Protein AF-A0A1E5IUR3-F1 (afdb_monomer)

Organism: Shewanella colwelliana (NCBI:txid23)

pLDDT: mean 90.12, std 7.78, range [61.75, 97.81]

Mean predicted aligned error: 4.2 Å

Radius of gyration: 13.56 Å; Cα contacts (8 Å, |Δi|>4): 155; chains: 1; bounding box: 29×28×43 Å

Sequence (107 aa):
MIAWPLLVKHPHDDHLLLLANLQLWLAELEINPSDEMMIIDSQGLSYHWRATADGGEFMLANEPVSLAQLLDWVRTHASLNGHCCTAKMGANTIEQVFEMMRYLEEN

Nearest PDB structures (foldseek):
  2x1g-assembly2_D  TM=3.729E-01  e=4.070E+00  Drosophila melanogaster
  3ei4-assembly1_A  TM=5.011E-01  e=8.349E+00  Homo sapiens
  1gcu-assembly1_A  TM=2.184E-01  e=5.171E+00  Rattus norvegicus

Solvent-accessible surface area (backbone atoms only — not comparable to full-atom values): 6286 Å² total; per-residue (Å²): 130,90,42,68,40,32,42,38,36,48,86,91,43,71,53,68,44,82,34,75,46,71,68,52,50,55,55,46,43,75,76,57,79,61,56,72,34,43,35,32,29,51,83,50,53,29,26,29,45,43,84,47,100,88,75,44,48,82,39,76,40,95,74,63,67,47,69,69,59,52,50,51,45,51,35,46,27,39,44,76,75,64,44,87,67,41,92,74,68,80,66,95,48,57,59,53,47,54,52,49,52,52,53,61,77,76,107

Structure (mmCIF, N/CA/C/O backbone):
data_AF-A0A1E5IUR3-F1
#
_entry.id   AF-A0A1E5IUR3-F1
#
loop_
_atom_site.group_PDB
_atom_site.id
_atom_site.type_symbol
_atom_site.label_atom_id
_atom_site.label_alt_id
_atom_site.label_comp_id
_atom_site.label_asym_id
_atom_site.label_entity_id
_atom_site.label_seq_id
_atom_site.pdbx_PDB_ins_code
_atom_site.Cartn_x
_atom_site.Cartn_y
_atom_site.Cartn_z
_atom_site.occupancy
_atom_site.B_iso_or_equiv
_atom_site.auth_seq_id
_atom_site.auth_comp_id
_atom_site.auth_asym_id
_atom_site.auth_atom_id
_atom_site.pdbx_PDB_model_num
ATOM 1 N N . MET A 1 1 ? -7.772 -0.246 -13.219 1.00 85.75 1 MET A N 1
ATOM 2 C CA . MET A 1 1 ? -7.003 1.002 -13.026 1.00 85.75 1 MET A CA 1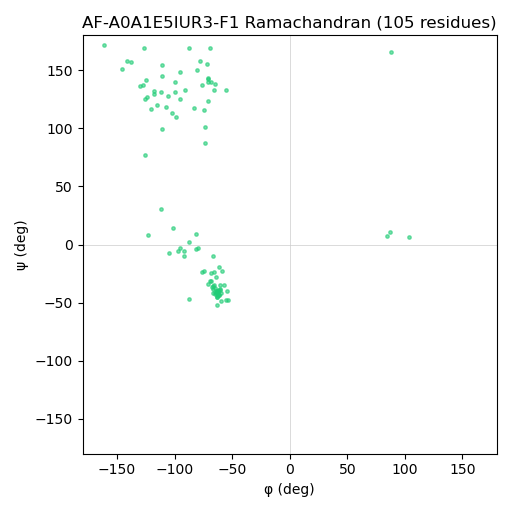
ATOM 3 C C . MET A 1 1 ? -6.721 1.097 -11.545 1.00 85.75 1 MET A C 1
ATOM 5 O O . MET A 1 1 ? -7.641 0.829 -10.784 1.00 85.75 1 MET A O 1
ATOM 9 N N . ILE A 1 2 ? -5.482 1.391 -11.162 1.00 93.94 2 ILE A N 1
ATOM 10 C CA . ILE A 1 2 ? -5.100 1.452 -9.750 1.00 93.94 2 ILE A CA 1
ATOM 11 C C . ILE A 1 2 ? -5.770 2.646 -9.056 1.00 93.94 2 ILE A C 1
ATOM 13 O O . ILE A 1 2 ? -5.895 3.718 -9.658 1.00 93.94 2 ILE A O 1
ATOM 17 N N . ALA A 1 3 ? -6.231 2.450 -7.821 1.00 96.81 3 ALA A N 1
ATOM 18 C CA . ALA A 1 3 ? -6.951 3.464 -7.060 1.00 96.81 3 ALA A CA 1
ATOM 19 C C . ALA A 1 3 ? -6.050 4.131 -6.012 1.00 96.81 3 ALA A C 1
ATOM 21 O O . ALA A 1 3 ? -5.635 3.513 -5.041 1.00 96.81 3 ALA A O 1
ATOM 22 N N . TRP A 1 4 ?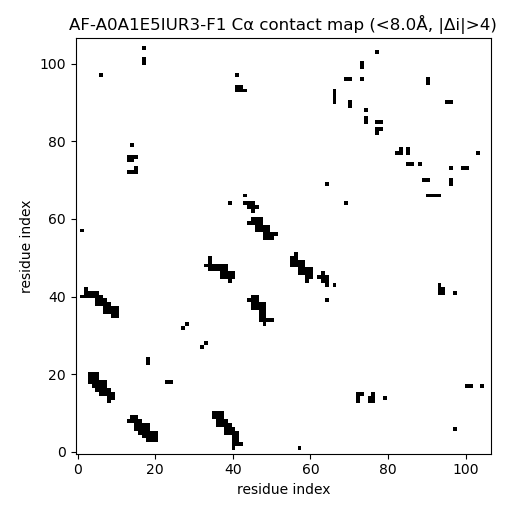 -5.758 5.414 -6.191 1.00 96.31 4 TRP A N 1
ATOM 23 C CA . TRP A 1 4 ? -4.972 6.180 -5.222 1.00 96.31 4 TRP A CA 1
ATOM 24 C C . TRP A 1 4 ? -5.822 6.591 -4.007 1.00 96.31 4 TRP A C 1
ATOM 26 O O . TRP A 1 4 ? -7.049 6.689 -4.134 1.00 96.31 4 TRP A O 1
ATOM 36 N N . PRO A 1 5 ? -5.212 6.885 -2.846 1.00 97.44 5 PRO A N 1
ATOM 37 C CA . PRO A 1 5 ? -3.791 6.702 -2.507 1.00 97.44 5 PRO A CA 1
ATOM 38 C C . PRO A 1 5 ? -3.380 5.223 -2.386 1.00 97.44 5 PRO A C 1
ATOM 40 O O . PRO A 1 5 ? -4.239 4.346 -2.361 1.00 97.44 5 PRO A O 1
ATOM 43 N N . LEU A 1 6 ? -2.073 4.959 -2.298 1.00 97.69 6 LEU A N 1
ATOM 44 C CA . LEU A 1 6 ? -1.505 3.625 -2.076 1.00 97.69 6 LEU A CA 1
ATOM 45 C C . LEU A 1 6 ? -0.866 3.520 -0.695 1.00 97.69 6 LEU A C 1
ATOM 47 O O . LEU A 1 6 ? -0.242 4.472 -0.234 1.00 97.69 6 LEU A O 1
ATOM 51 N N . LEU A 1 7 ? -0.964 2.343 -0.086 1.00 97.62 7 LEU A N 1
ATOM 52 C CA . LEU A 1 7 ? -0.093 1.921 1.004 1.00 97.62 7 LEU A CA 1
ATOM 53 C C . LEU A 1 7 ? 0.988 1.000 0.453 1.00 97.62 7 LEU A C 1
ATOM 55 O O . LEU A 1 7 ? 0.683 0.051 -0.268 1.00 97.62 7 LEU A O 1
ATOM 59 N N . VAL A 1 8 ? 2.240 1.268 0.805 1.00 96.62 8 VAL A N 1
ATOM 60 C CA . VAL A 1 8 ? 3.397 0.474 0.386 1.00 96.62 8 VAL A CA 1
ATOM 61 C C . VAL A 1 8 ? 4.072 -0.113 1.620 1.00 96.62 8 VAL A C 1
ATOM 63 O O . VAL A 1 8 ? 4.353 0.604 2.579 1.00 96.62 8 VAL A O 1
ATOM 66 N N . LYS A 1 9 ? 4.318 -1.425 1.596 1.00 95.38 9 LYS A N 1
ATOM 67 C CA . LYS A 1 9 ? 5.090 -2.160 2.603 1.00 95.38 9 LYS A CA 1
ATOM 68 C C . LYS A 1 9 ? 6.351 -2.712 1.953 1.00 95.38 9 LYS A C 1
ATOM 70 O O . LYS A 1 9 ? 6.270 -3.531 1.034 1.00 95.38 9 LYS A O 1
ATOM 75 N N . HIS A 1 10 ? 7.508 -2.312 2.468 1.00 92.75 10 HIS A N 1
ATOM 76 C CA . HIS A 1 10 ? 8.782 -2.901 2.069 1.00 92.75 10 HIS A CA 1
ATOM 77 C C . HIS A 1 10 ? 9.010 -4.240 2.800 1.00 92.75 10 HIS A C 1
ATOM 79 O O . HIS A 1 10 ? 8.543 -4.425 3.932 1.00 92.75 10 HIS A O 1
ATOM 85 N N . PRO A 1 11 ? 9.738 -5.193 2.191 1.00 86.62 11 PRO A N 1
ATOM 86 C CA . PRO A 1 11 ? 9.953 -6.525 2.769 1.00 86.62 11 PRO A CA 1
ATOM 87 C C . PRO A 1 11 ? 10.790 -6.519 4.059 1.00 86.62 11 PRO A C 1
ATOM 89 O O . PRO A 1 11 ? 10.674 -7.436 4.870 1.00 86.62 11 PRO A O 1
ATOM 92 N N . HIS A 1 12 ? 11.620 -5.493 4.272 1.00 84.88 12 HIS A N 1
ATOM 93 C CA . HIS A 1 12 ? 12.556 -5.404 5.404 1.00 84.88 12 HIS A CA 1
ATOM 94 C C . HIS A 1 12 ? 12.371 -4.154 6.269 1.00 84.88 12 HIS A C 1
ATOM 96 O O . HIS A 1 12 ? 13.184 -3.903 7.155 1.00 84.88 12 HIS A O 1
ATOM 102 N N . ASP A 1 13 ? 11.314 -3.383 6.018 1.00 88.31 13 ASP A N 1
ATOM 103 C CA . ASP A 1 13 ? 10.949 -2.226 6.827 1.00 88.31 13 ASP A CA 1
ATOM 104 C C . ASP A 1 13 ? 9.504 -2.372 7.276 1.00 88.31 13 ASP A C 1
ATOM 106 O O . ASP A 1 13 ? 8.611 -2.585 6.457 1.00 88.31 13 ASP A O 1
ATOM 110 N N . ASP A 1 14 ? 9.283 -2.300 8.581 1.00 88.62 14 ASP A N 1
ATOM 111 C CA . ASP A 1 14 ? 7.967 -2.430 9.191 1.00 88.62 14 ASP A CA 1
ATOM 112 C C . ASP A 1 14 ? 7.146 -1.137 9.155 1.00 88.62 14 ASP A C 1
ATOM 114 O O . ASP A 1 14 ? 5.959 -1.161 9.496 1.00 88.62 14 ASP A O 1
ATOM 118 N N . HIS A 1 15 ? 7.723 -0.036 8.666 1.00 91.06 15 HIS A N 1
ATOM 119 C CA . HIS A 1 15 ? 6.957 1.145 8.299 1.00 91.06 15 HIS A CA 1
ATOM 120 C C . HIS A 1 15 ? 6.134 0.897 7.031 1.00 91.06 15 HIS A C 1
ATOM 122 O O . HIS A 1 15 ? 6.538 0.213 6.088 1.00 91.06 15 HIS A O 1
ATOM 128 N N . LEU A 1 16 ? 4.943 1.486 7.024 1.00 95.12 16 LEU A N 1
ATOM 129 C CA . LEU A 1 16 ? 4.148 1.695 5.830 1.00 95.12 16 LEU A CA 1
ATOM 130 C C . LEU A 1 16 ? 4.407 3.091 5.279 1.00 95.12 16 LEU A C 1
ATOM 132 O O . LEU A 1 16 ? 4.617 4.025 6.048 1.00 95.12 16 LEU A O 1
ATOM 136 N N . LEU A 1 17 ? 4.318 3.224 3.961 1.00 95.25 17 LEU A N 1
ATOM 137 C CA . LEU A 1 17 ? 4.316 4.513 3.278 1.00 95.25 17 LEU A CA 1
ATOM 138 C C . LEU A 1 17 ? 2.948 4.767 2.653 1.00 95.25 17 LEU A C 1
ATOM 140 O O . LEU A 1 17 ? 2.419 3.909 1.944 1.00 95.25 17 LEU A O 1
ATOM 144 N N . LEU A 1 18 ? 2.389 5.954 2.890 1.00 96.88 18 LEU A N 1
ATOM 145 C CA . LEU A 1 18 ? 1.160 6.421 2.251 1.00 96.88 18 LEU A CA 1
ATOM 146 C C . LEU A 1 18 ? 1.494 7.344 1.073 1.00 96.88 18 LEU A C 1
ATOM 148 O O . LEU A 1 18 ? 1.912 8.485 1.252 1.00 96.88 18 LEU A O 1
ATOM 152 N N . LEU A 1 19 ? 1.259 6.875 -0.152 1.00 97.12 19 LEU A N 1
ATOM 153 C CA . LEU A 1 19 ? 1.575 7.616 -1.372 1.00 97.12 19 LEU A CA 1
ATOM 154 C C . LEU A 1 19 ? 0.298 8.131 -2.039 1.00 97.12 19 LEU A C 1
ATOM 156 O O . LEU A 1 19 ? -0.565 7.364 -2.462 1.00 97.12 19 LEU A O 1
ATOM 160 N N . ALA A 1 20 ? 0.176 9.451 -2.164 1.00 96.69 20 ALA A N 1
ATOM 161 C CA . ALA A 1 20 ? -1.041 10.092 -2.662 1.00 96.69 20 ALA A CA 1
ATOM 162 C C . ALA A 1 20 ? -1.242 9.995 -4.184 1.00 96.69 20 ALA A C 1
ATOM 164 O O . ALA A 1 20 ? -2.367 10.145 -4.660 1.00 96.69 20 ALA A O 1
ATOM 165 N N . ASN A 1 21 ? -0.171 9.812 -4.963 1.00 96.38 21 ASN A N 1
ATOM 166 C CA . ASN A 1 21 ? -0.225 9.843 -6.424 1.00 96.38 21 ASN A CA 1
ATOM 167 C C . ASN A 1 21 ? 0.999 9.171 -7.075 1.00 96.38 21 ASN A C 1
ATOM 169 O O . ASN A 1 21 ? 1.994 8.866 -6.416 1.00 96.38 21 ASN A O 1
ATOM 173 N N . LEU A 1 22 ? 0.930 9.011 -8.402 1.00 94.75 22 LEU A N 1
ATOM 174 C CA . LEU A 1 22 ? 1.976 8.390 -9.219 1.00 94.75 22 LEU A CA 1
ATOM 175 C C . LEU A 1 22 ? 3.344 9.071 -9.088 1.00 94.75 22 LEU A C 1
ATOM 177 O O . LEU A 1 22 ? 4.360 8.391 -9.139 1.00 94.75 22 LEU A O 1
ATOM 181 N N . GLN A 1 23 ? 3.391 10.393 -8.916 1.00 95.31 23 GLN A N 1
ATOM 182 C CA . GLN A 1 23 ? 4.660 11.110 -8.811 1.00 95.31 23 GLN A CA 1
ATOM 183 C C . GLN A 1 23 ? 5.430 10.700 -7.551 1.00 95.31 23 GLN A C 1
ATOM 185 O O . GLN A 1 23 ? 6.638 10.495 -7.621 1.00 95.31 23 GLN A O 1
ATOM 190 N N . LEU A 1 24 ? 4.733 10.534 -6.422 1.00 96.25 24 LEU A N 1
ATOM 191 C CA . LEU A 1 24 ? 5.346 10.056 -5.180 1.00 96.25 24 LEU A CA 1
ATOM 192 C C . LEU A 1 24 ? 5.826 8.607 -5.298 1.00 96.25 24 LEU A C 1
ATOM 194 O O . LEU A 1 24 ? 6.882 8.273 -4.780 1.00 96.25 24 LEU A O 1
ATOM 198 N N . TRP A 1 25 ? 5.094 7.766 -6.029 1.00 94.75 25 TRP A N 1
ATOM 199 C CA . TRP A 1 25 ? 5.529 6.400 -6.328 1.00 94.75 25 TRP A CA 1
ATOM 200 C C . TRP A 1 25 ? 6.808 6.342 -7.161 1.00 94.75 25 TRP A C 1
ATOM 202 O O . TRP A 1 25 ? 7.719 5.585 -6.843 1.00 94.75 25 TRP A O 1
ATOM 212 N N . LEU A 1 26 ? 6.902 7.158 -8.212 1.00 93.00 26 LEU A N 1
ATOM 213 C CA . LEU A 1 26 ? 8.113 7.216 -9.029 1.00 93.00 26 LEU A CA 1
ATOM 214 C C . LEU A 1 26 ? 9.313 7.714 -8.213 1.00 93.00 26 LEU A C 1
ATOM 216 O O . LEU A 1 26 ? 10.393 7.149 -8.337 1.00 93.00 26 LEU A O 1
ATOM 220 N N . ALA A 1 27 ? 9.112 8.713 -7.347 1.00 93.94 27 ALA A N 1
ATOM 221 C CA . ALA A 1 27 ? 10.153 9.189 -6.439 1.00 93.94 27 ALA A CA 1
ATOM 222 C C . ALA A 1 27 ? 10.597 8.104 -5.439 1.00 93.94 27 ALA A C 1
ATOM 224 O O . ALA A 1 27 ? 11.790 7.955 -5.193 1.00 93.94 27 ALA A O 1
ATOM 225 N N . GLU A 1 28 ? 9.658 7.315 -4.906 1.00 93.06 28 GLU A N 1
ATOM 226 C CA . GLU A 1 28 ? 9.977 6.188 -4.022 1.00 93.06 28 GLU A CA 1
ATOM 227 C C . GLU A 1 28 ? 10.832 5.135 -4.738 1.00 93.06 28 GLU A C 1
ATOM 229 O O . GLU A 1 28 ? 11.840 4.683 -4.202 1.00 93.06 28 GLU A O 1
ATOM 234 N N . LEU A 1 29 ? 10.501 4.799 -5.989 1.00 91.62 29 LEU A N 1
ATOM 235 C CA . LEU A 1 29 ? 11.276 3.844 -6.788 1.00 91.62 29 LEU A CA 1
ATOM 236 C C . LEU A 1 29 ? 12.703 4.309 -7.108 1.00 91.62 29 LEU A C 1
ATOM 238 O O . LEU A 1 29 ? 13.580 3.465 -7.293 1.00 91.62 29 LEU A O 1
ATOM 242 N N . GLU A 1 30 ? 12.951 5.618 -7.187 1.00 90.44 30 GLU A N 1
ATOM 243 C CA . GLU A 1 30 ? 14.307 6.157 -7.356 1.00 90.44 30 GLU A CA 1
ATOM 244 C C . GLU A 1 30 ? 15.174 5.940 -6.107 1.00 90.44 30 GLU A C 1
ATOM 246 O O . GLU A 1 30 ? 16.389 5.766 -6.225 1.00 90.44 30 GLU A O 1
ATOM 251 N N . ILE A 1 31 ? 14.559 5.931 -4.921 1.00 88.75 31 ILE A N 1
ATOM 252 C CA . ILE A 1 31 ? 15.243 5.748 -3.634 1.00 88.75 31 ILE A CA 1
ATOM 253 C C . ILE A 1 31 ? 15.372 4.255 -3.302 1.00 88.75 31 ILE A C 1
ATOM 255 O O . ILE A 1 31 ? 16.459 3.795 -2.949 1.00 88.75 31 ILE A O 1
ATOM 259 N N . ASN A 1 32 ? 14.284 3.494 -3.452 1.00 85.56 32 ASN A N 1
ATOM 260 C CA . ASN A 1 32 ? 14.178 2.082 -3.094 1.00 85.56 32 ASN A CA 1
ATOM 261 C C . ASN A 1 32 ? 13.689 1.239 -4.288 1.00 85.56 32 ASN A C 1
ATOM 263 O O . ASN A 1 32 ? 12.528 0.817 -4.329 1.00 85.56 32 ASN A O 1
ATOM 267 N N . PRO A 1 33 ? 14.564 0.936 -5.265 1.00 81.06 33 PRO A N 1
ATOM 268 C CA . PRO A 1 33 ? 14.204 0.109 -6.411 1.00 81.06 33 PRO A CA 1
ATOM 269 C C . PRO A 1 33 ? 14.079 -1.362 -5.985 1.00 81.06 33 PRO A C 1
ATOM 271 O O . PRO A 1 33 ? 15.038 -2.130 -6.048 1.00 81.06 33 PRO A O 1
ATOM 274 N N . SER A 1 34 ? 12.892 -1.760 -5.531 1.00 81.56 34 SER A N 1
ATOM 275 C CA . SER A 1 34 ? 1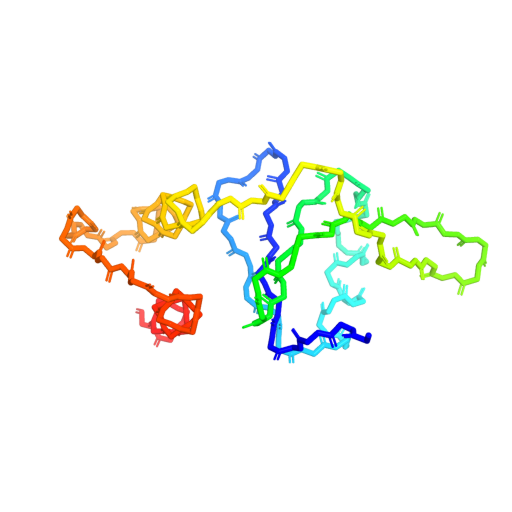2.567 -3.139 -5.153 1.00 81.56 34 SER A CA 1
ATOM 276 C C . SER A 1 34 ? 11.273 -3.594 -5.825 1.00 81.56 34 SER A C 1
ATOM 278 O O . SER A 1 34 ? 10.288 -2.865 -5.876 1.00 81.56 34 SER A O 1
ATOM 280 N N . ASP A 1 35 ? 11.260 -4.813 -6.348 1.00 80.50 35 ASP A N 1
ATOM 281 C CA . ASP A 1 35 ? 10.072 -5.489 -6.878 1.00 80.50 35 ASP A CA 1
ATOM 282 C C . ASP A 1 35 ? 9.351 -6.345 -5.820 1.00 80.50 35 ASP A C 1
ATOM 284 O O . ASP A 1 35 ? 8.246 -6.834 -6.048 1.00 80.50 35 ASP A O 1
ATOM 288 N N . GLU A 1 36 ? 9.932 -6.470 -4.626 1.00 87.56 36 GLU A N 1
ATOM 289 C CA . GLU A 1 36 ? 9.388 -7.247 -3.507 1.00 87.56 36 GLU A CA 1
ATOM 290 C C . GLU A 1 36 ? 8.425 -6.439 -2.620 1.00 87.56 36 GLU A C 1
ATOM 292 O O . GLU A 1 36 ? 7.910 -6.941 -1.619 1.00 87.56 36 GLU A O 1
ATOM 297 N N . MET A 1 37 ? 8.161 -5.179 -2.976 1.00 91.94 37 MET A N 1
ATOM 298 C CA . MET A 1 37 ? 7.201 -4.339 -2.267 1.00 91.94 37 MET A CA 1
ATOM 299 C C . MET A 1 37 ? 5.779 -4.888 -2.403 1.00 91.94 37 MET A C 1
ATOM 301 O O . MET A 1 37 ? 5.337 -5.283 -3.488 1.00 91.94 37 MET A O 1
ATOM 305 N N . MET A 1 38 ? 5.036 -4.852 -1.298 1.00 95.44 38 MET A N 1
ATOM 306 C CA . MET A 1 38 ? 3.596 -5.080 -1.312 1.00 95.44 38 MET A CA 1
ATOM 307 C C . MET A 1 38 ? 2.875 -3.738 -1.373 1.00 95.44 38 MET A C 1
ATOM 309 O O . MET A 1 38 ? 3.099 -2.869 -0.531 1.00 95.44 38 MET A O 1
ATOM 313 N N . ILE A 1 39 ? 2.000 -3.578 -2.361 1.00 96.69 39 ILE A N 1
ATOM 314 C CA . ILE A 1 39 ? 1.279 -2.334 -2.634 1.00 96.69 39 ILE A CA 1
ATOM 315 C C . ILE A 1 39 ? -0.214 -2.595 -2.476 1.00 96.69 39 ILE A C 1
ATOM 317 O O . ILE A 1 39 ? -0.735 -3.565 -3.018 1.00 96.69 39 ILE A O 1
ATOM 321 N N . ILE A 1 40 ? -0.915 -1.733 -1.750 1.00 97.81 40 ILE A N 1
ATOM 322 C CA . ILE A 1 40 ? -2.356 -1.824 -1.530 1.00 97.81 40 ILE A CA 1
ATOM 323 C C . ILE A 1 40 ? -2.983 -0.525 -1.992 1.00 97.81 40 ILE A C 1
ATOM 325 O O . ILE A 1 40 ? -2.560 0.551 -1.580 1.00 97.81 40 ILE A O 1
ATOM 329 N N . ASP A 1 41 ? -3.983 -0.628 -2.855 1.00 97.56 41 ASP A N 1
ATOM 330 C CA . ASP A 1 41 ? -4.720 0.529 -3.345 1.00 97.56 41 ASP A CA 1
ATOM 331 C C . ASP A 1 41 ? -5.890 0.902 -2.421 1.00 97.56 41 ASP A C 1
ATOM 333 O O . ASP A 1 41 ? -6.256 0.154 -1.510 1.00 97.56 41 ASP A O 1
ATOM 337 N N . SER A 1 42 ? -6.496 2.069 -2.638 1.00 96.19 42 SER A N 1
ATOM 338 C CA . SER A 1 42 ? -7.583 2.571 -1.785 1.00 96.19 42 SER A CA 1
ATOM 339 C C . SER A 1 42 ? -8.873 1.744 -1.844 1.00 96.19 42 SER A C 1
ATOM 341 O O . SER A 1 42 ? -9.764 1.936 -1.017 1.00 96.19 42 SER A O 1
ATOM 343 N N . GLN A 1 43 ? -8.975 0.794 -2.779 1.00 95.25 43 GLN A N 1
ATOM 344 C CA . GLN A 1 43 ? -10.067 -0.179 -2.856 1.00 95.25 43 GLN A CA 1
ATOM 345 C C . GLN A 1 43 ? -9.718 -1.514 -2.180 1.00 95.25 43 GLN A C 1
ATOM 347 O O . GLN A 1 43 ? -10.572 -2.395 -2.083 1.00 95.25 43 GLN A O 1
ATOM 352 N N . GLY A 1 44 ? -8.490 -1.663 -1.677 1.00 94.81 44 GLY A N 1
ATOM 353 C CA . GLY A 1 44 ? -8.011 -2.850 -0.975 1.00 94.81 44 GLY A CA 1
ATOM 354 C C . GLY A 1 44 ? -7.445 -3.923 -1.893 1.00 94.81 44 GLY A C 1
ATOM 355 O O . GLY A 1 44 ? -7.203 -5.039 -1.437 1.00 94.81 44 GLY A O 1
ATOM 356 N N . LEU A 1 45 ? -7.238 -3.618 -3.175 1.00 96.56 45 LEU A N 1
ATOM 357 C CA . LEU A 1 45 ? -6.571 -4.540 -4.082 1.00 96.56 45 LEU A CA 1
ATOM 358 C C . LEU A 1 45 ? -5.070 -4.525 -3.801 1.00 96.56 45 LEU A C 1
ATOM 360 O O . LEU A 1 45 ? -4.474 -3.468 -3.593 1.00 96.56 45 LEU A O 1
ATOM 364 N N . SER A 1 46 ? -4.468 -5.712 -3.788 1.00 96.94 46 SER A N 1
ATOM 365 C CA . SER A 1 46 ? -3.037 -5.891 -3.549 1.00 96.94 46 SER A CA 1
ATOM 366 C C . SER A 1 46 ? -2.290 -6.091 -4.860 1.00 96.94 46 SER A C 1
ATOM 368 O O . SER A 1 46 ? -2.758 -6.800 -5.754 1.00 96.94 46 SER A O 1
ATOM 370 N N . TYR A 1 47 ? -1.115 -5.485 -4.954 1.00 96.38 47 TYR A N 1
ATOM 371 C CA . TYR A 1 47 ? -0.267 -5.489 -6.131 1.00 96.38 47 TYR A CA 1
ATOM 372 C C . TYR A 1 47 ? 1.201 -5.683 -5.745 1.00 96.38 47 TYR A C 1
ATOM 374 O O . TYR A 1 47 ? 1.626 -5.337 -4.643 1.00 96.38 47 TYR A O 1
ATOM 382 N N . HIS A 1 48 ? 1.975 -6.160 -6.710 1.00 93.50 48 HIS A N 1
ATOM 383 C CA . HIS A 1 48 ? 3.427 -6.070 -6.742 1.00 93.50 48 HIS A CA 1
ATOM 384 C C . HIS A 1 48 ? 3.856 -5.112 -7.845 1.00 93.50 48 HIS A C 1
ATOM 386 O O . HIS A 1 48 ? 3.151 -4.939 -8.846 1.00 93.50 48 HIS A O 1
ATOM 392 N N . TRP A 1 49 ? 5.033 -4.522 -7.686 1.00 92.62 49 TRP A N 1
ATOM 393 C CA . TRP A 1 49 ? 5.661 -3.768 -8.756 1.00 92.62 49 TRP A CA 1
ATOM 394 C C . TRP A 1 49 ? 6.559 -4.671 -9.584 1.00 92.62 49 TRP A C 1
ATOM 396 O O . TRP A 1 49 ? 7.380 -5.406 -9.044 1.00 92.62 49 TRP A O 1
ATOM 406 N N . ARG A 1 50 ? 6.441 -4.586 -10.906 1.00 90.44 50 ARG A N 1
ATOM 407 C CA . ARG A 1 50 ? 7.370 -5.238 -11.823 1.00 90.44 50 ARG A CA 1
ATOM 408 C C . ARG A 1 50 ? 8.022 -4.190 -12.700 1.00 90.44 50 ARG A C 1
ATOM 410 O O . ARG A 1 50 ? 7.346 -3.563 -13.509 1.00 90.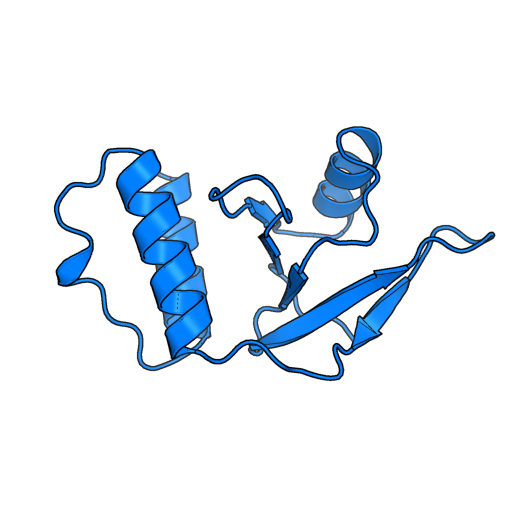44 50 ARG A O 1
ATOM 417 N N . ALA A 1 51 ? 9.338 -4.045 -12.588 1.00 87.75 51 ALA A N 1
ATOM 418 C CA . ALA A 1 51 ? 10.097 -3.245 -13.535 1.00 87.75 51 ALA A CA 1
ATOM 419 C C . ALA A 1 51 ? 10.057 -3.896 -14.929 1.00 87.75 51 ALA A C 1
ATOM 421 O O . ALA A 1 51 ? 10.282 -5.097 -15.087 1.00 87.75 51 ALA A O 1
ATOM 422 N N . THR A 1 52 ? 9.775 -3.091 -15.948 1.00 85.12 52 THR A N 1
ATOM 423 C CA . THR A 1 52 ? 9.797 -3.486 -17.361 1.00 85.12 52 THR A CA 1
ATOM 424 C C . THR A 1 52 ? 10.687 -2.517 -18.133 1.00 85.12 52 THR A C 1
ATOM 426 O O . THR A 1 52 ? 11.068 -1.468 -17.611 1.00 85.12 52 THR A O 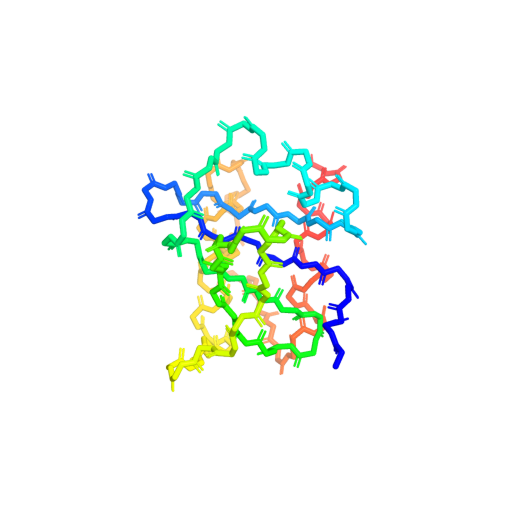1
ATOM 429 N N . ALA A 1 53 ? 11.014 -2.842 -19.387 1.00 81.75 53 ALA A N 1
ATOM 430 C CA . ALA A 1 53 ? 11.802 -1.951 -20.245 1.00 81.75 53 ALA A CA 1
ATOM 431 C C . ALA A 1 53 ? 11.141 -0.569 -20.452 1.00 81.75 53 ALA A C 1
ATOM 433 O O . ALA A 1 53 ? 11.843 0.403 -20.716 1.00 81.75 53 ALA A O 1
ATOM 434 N N . ASP A 1 54 ? 9.819 -0.486 -20.273 1.00 80.44 54 ASP A N 1
ATOM 435 C CA . ASP A 1 54 ? 9.002 0.706 -20.517 1.00 80.44 54 ASP A CA 1
ATOM 436 C C . ASP A 1 54 ? 8.636 1.476 -19.232 1.00 80.44 54 ASP A C 1
ATOM 438 O O . ASP A 1 54 ? 7.759 2.338 -19.252 1.00 80.44 54 ASP A O 1
ATOM 442 N N . GLY A 1 55 ? 9.296 1.184 -18.104 1.00 78.44 55 GLY A N 1
ATOM 443 C CA . GLY A 1 55 ? 9.110 1.928 -16.850 1.00 78.44 55 GLY A CA 1
ATOM 444 C C . GLY A 1 55 ? 8.269 1.230 -15.779 1.00 78.44 55 GLY A C 1
ATOM 445 O O . GLY A 1 55 ? 8.036 1.825 -14.734 1.00 78.44 55 GLY A O 1
ATOM 446 N N . GLY A 1 56 ? 7.883 -0.031 -15.993 1.00 88.00 56 GLY A N 1
ATOM 447 C CA . GLY A 1 56 ? 7.265 -0.903 -14.992 1.00 88.00 56 GLY A CA 1
ATOM 448 C C . GLY A 1 56 ? 5.743 -0.821 -14.869 1.00 88.00 56 GLY A C 1
ATOM 449 O O . GLY A 1 56 ? 5.088 0.067 -15.412 1.00 88.00 56 GLY A O 1
ATOM 450 N N . GLU A 1 57 ? 5.168 -1.808 -14.185 1.00 91.50 57 GLU A N 1
ATOM 451 C CA . GLU A 1 57 ? 3.721 -1.975 -14.048 1.00 91.50 57 GLU A CA 1
ATOM 452 C C . GLU A 1 57 ? 3.308 -2.546 -12.682 1.00 91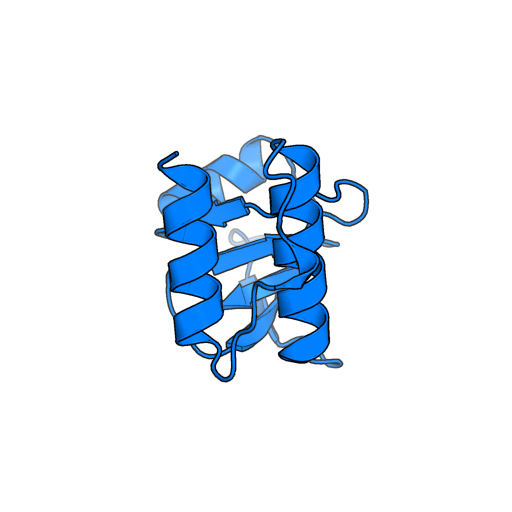.50 57 GLU A C 1
ATOM 454 O O . GLU A 1 57 ? 4.039 -3.312 -12.048 1.00 91.50 57 GLU A O 1
ATOM 459 N N . PHE A 1 58 ? 2.096 -2.184 -12.246 1.00 94.00 58 PHE A N 1
ATOM 460 C CA . PHE A 1 58 ? 1.446 -2.778 -11.078 1.00 94.00 58 PHE A CA 1
ATOM 461 C C . PHE A 1 58 ? 0.753 -4.080 -11.479 1.00 94.00 58 PHE A C 1
ATOM 463 O O . PHE A 1 58 ? -0.200 -4.076 -12.261 1.00 94.00 58 PHE A O 1
ATOM 470 N N . MET A 1 59 ? 1.196 -5.185 -10.896 1.00 93.75 59 MET A N 1
ATOM 471 C CA . MET A 1 59 ? 0.660 -6.520 -11.138 1.00 93.75 59 MET A CA 1
ATOM 472 C C . MET A 1 59 ? -0.183 -6.950 -9.949 1.00 93.75 59 MET A C 1
ATOM 474 O O . MET A 1 59 ? 0.310 -6.912 -8.828 1.00 93.75 59 MET A O 1
ATOM 478 N N . LEU A 1 60 ? -1.427 -7.384 -10.170 1.00 94.88 60 LEU A N 1
ATOM 479 C CA . LEU A 1 60 ? -2.254 -7.924 -9.086 1.00 94.88 60 LEU A CA 1
ATOM 480 C C . LEU A 1 60 ? -1.529 -9.078 -8.386 1.00 94.88 60 LEU A C 1
ATOM 482 O O . LEU A 1 60 ? -0.998 -9.979 -9.040 1.00 94.88 60 LEU A O 1
ATOM 486 N N . ALA A 1 61 ? -1.518 -9.042 -7.057 1.00 93.12 61 ALA A N 1
ATOM 487 C CA . ALA A 1 61 ? -0.963 -10.111 -6.248 1.00 93.12 61 ALA A CA 1
ATOM 488 C C . ALA A 1 61 ? -1.878 -11.342 -6.313 1.00 93.12 61 ALA A C 1
ATOM 490 O O . ALA A 1 61 ? -3.105 -11.229 -6.268 1.00 93.12 61 ALA A O 1
ATOM 491 N N . ASN A 1 62 ? -1.280 -12.532 -6.395 1.00 90.25 62 ASN A N 1
ATOM 492 C CA . ASN A 1 62 ? -2.035 -13.789 -6.349 1.00 90.25 62 ASN A CA 1
ATOM 493 C C . ASN A 1 62 ? -2.634 -14.038 -4.958 1.00 90.25 62 ASN A C 1
ATOM 495 O O . ASN A 1 62 ? -3.699 -14.641 -4.838 1.00 90.25 62 ASN A O 1
ATOM 499 N N . GLU A 1 63 ? -1.943 -13.569 -3.920 1.00 88.38 63 GLU A N 1
ATOM 500 C CA . GLU A 1 63 ? -2.362 -13.660 -2.527 1.00 88.38 63 GLU A CA 1
ATOM 501 C C . GLU A 1 63 ? -2.706 -12.249 -2.030 1.00 88.38 63 GLU A C 1
ATOM 503 O O . GLU A 1 63 ? -1.801 -11.462 -1.745 1.00 88.38 63 GLU A O 1
ATOM 508 N N . PRO A 1 64 ? -3.999 -11.879 -1.983 1.00 89.00 64 PRO A N 1
ATOM 509 C CA . PRO A 1 64 ? -4.397 -10.551 -1.546 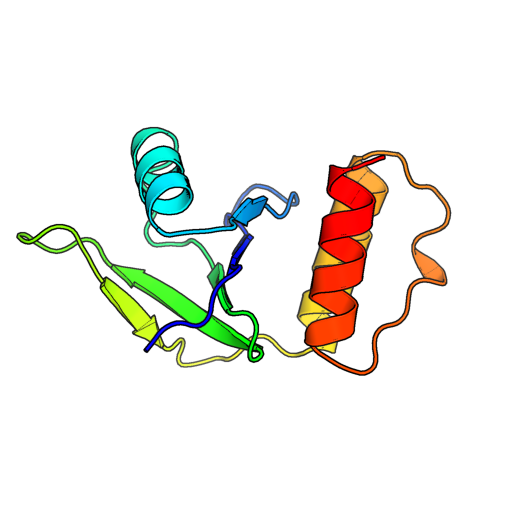1.00 89.00 64 PRO A CA 1
ATOM 510 C C . PRO A 1 64 ? -4.178 -10.383 -0.041 1.00 89.00 64 PRO A C 1
ATOM 512 O O . PRO A 1 64 ? -4.447 -11.286 0.757 1.00 89.00 64 PRO A O 1
ATOM 515 N N . VAL A 1 65 ? -3.752 -9.188 0.354 1.00 94.00 65 VAL A N 1
ATOM 516 C CA . VAL A 1 65 ? -3.621 -8.797 1.756 1.00 94.00 65 VAL A CA 1
ATOM 517 C C . VAL A 1 65 ? -5.014 -8.638 2.353 1.00 94.00 65 VAL A C 1
ATOM 519 O O . VAL A 1 65 ? -5.844 -7.870 1.867 1.00 94.00 65 VAL A O 1
ATOM 522 N N . SER A 1 66 ? -5.286 -9.369 3.432 1.00 94.44 66 SER A N 1
ATOM 523 C CA . SER A 1 66 ? -6.560 -9.238 4.143 1.00 94.44 66 SER A CA 1
ATOM 524 C C . SER A 1 66 ? -6.638 -7.921 4.923 1.00 94.44 66 SER A C 1
ATOM 526 O O . SER A 1 66 ?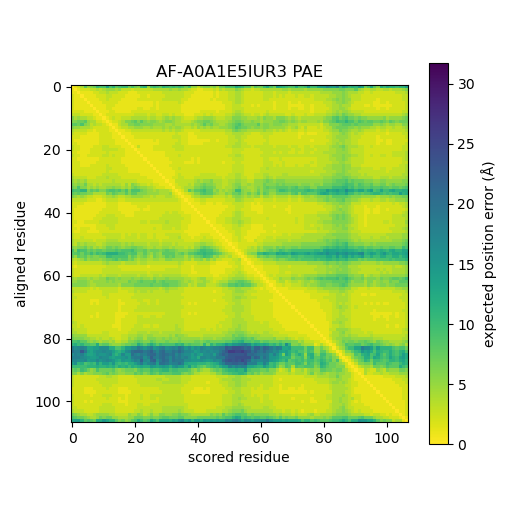 -5.621 -7.390 5.368 1.00 94.44 66 SER A O 1
ATOM 528 N N . LEU A 1 67 ? -7.855 -7.432 5.188 1.00 94.62 67 LEU A N 1
ATOM 529 C CA . LEU A 1 67 ? -8.063 -6.261 6.052 1.00 94.62 67 LEU A CA 1
ATOM 530 C C . LEU A 1 67 ? -7.407 -6.433 7.433 1.00 94.62 67 LEU A C 1
ATOM 532 O O . LEU A 1 67 ? -6.828 -5.486 7.953 1.00 94.62 67 LEU A O 1
ATOM 536 N N . ALA A 1 68 ? -7.481 -7.634 8.016 1.00 93.50 68 ALA A N 1
ATOM 537 C CA . ALA A 1 68 ? -6.872 -7.922 9.313 1.00 93.50 68 ALA A CA 1
ATOM 538 C C . ALA A 1 68 ? -5.345 -7.769 9.264 1.00 93.50 68 ALA A C 1
ATOM 540 O O . ALA A 1 68 ? -4.765 -7.106 10.117 1.00 93.50 68 ALA A O 1
ATOM 541 N N . GLN A 1 69 ? -4.715 -8.314 8.223 1.00 94.31 69 GLN A N 1
ATOM 542 C CA . GLN A 1 69 ? -3.274 -8.200 8.018 1.00 94.31 69 GLN A CA 1
ATOM 543 C C . GLN A 1 69 ? -2.843 -6.751 7.767 1.00 94.31 69 GLN A C 1
ATOM 545 O O . GLN A 1 69 ? -1.865 -6.292 8.352 1.00 94.31 69 GLN A O 1
ATOM 550 N N . LEU A 1 70 ? -3.596 -6.009 6.952 1.00 95.06 70 LEU A N 1
ATOM 551 C CA . LEU A 1 70 ? -3.326 -4.595 6.702 1.00 95.06 70 LEU A CA 1
ATOM 552 C C . LEU A 1 70 ? -3.463 -3.758 7.985 1.00 95.06 70 LEU A C 1
ATOM 554 O O . LEU A 1 70 ? -2.629 -2.897 8.259 1.00 95.06 70 LEU A O 1
ATOM 558 N N . LEU A 1 71 ? -4.484 -4.033 8.800 1.00 93.94 71 LEU A N 1
ATOM 559 C CA . LEU A 1 71 ? -4.685 -3.371 10.087 1.00 93.94 71 LEU A CA 1
ATOM 560 C C . LEU A 1 71 ? -3.528 -3.649 11.057 1.00 93.94 71 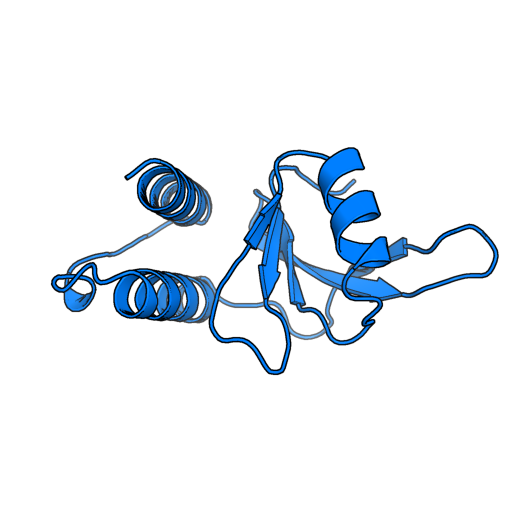LEU A C 1
ATOM 562 O O . LEU A 1 71 ? -3.098 -2.742 11.770 1.00 93.94 71 LEU A O 1
ATOM 566 N N . ASP A 1 72 ? -3.004 -4.873 11.071 1.00 92.94 72 ASP A N 1
ATOM 567 C CA . ASP A 1 72 ? -1.834 -5.214 11.879 1.00 92.94 72 ASP A CA 1
ATOM 568 C C . ASP A 1 72 ? -0.584 -4.458 11.413 1.00 92.94 72 ASP A C 1
ATOM 570 O O . ASP A 1 72 ? 0.171 -3.966 12.250 1.00 92.94 72 ASP A O 1
ATOM 574 N N . TRP A 1 73 ? -0.397 -4.257 10.105 1.00 94.94 73 TRP A N 1
ATOM 575 C CA . TRP A 1 73 ? 0.689 -3.412 9.600 1.00 94.94 73 TRP A CA 1
ATOM 576 C C . TRP A 1 73 ? 0.551 -1.952 10.034 1.00 94.94 73 TRP A C 1
ATOM 578 O O . TRP A 1 73 ? 1.528 -1.370 10.500 1.00 94.94 73 TRP A O 1
ATOM 588 N N . VAL A 1 74 ? -0.652 -1.371 9.969 1.00 93.56 74 VAL A N 1
ATOM 589 C CA . VAL A 1 74 ? -0.884 0.007 10.444 1.00 93.56 74 VAL A CA 1
ATOM 590 C C . VAL A 1 74 ? -0.616 0.137 11.941 1.00 93.56 74 VAL A C 1
ATOM 592 O O . VAL A 1 74 ? -0.007 1.111 12.380 1.00 93.56 74 VAL A O 1
ATOM 595 N N . ARG A 1 75 ? -1.019 -0.850 12.747 1.00 92.25 75 ARG A N 1
ATOM 596 C CA . ARG A 1 75 ? -0.720 -0.864 14.187 1.00 92.25 75 ARG A CA 1
ATOM 597 C C . ARG A 1 75 ? 0.778 -0.942 14.459 1.00 92.25 75 ARG A C 1
ATOM 599 O O . ARG A 1 75 ? 1.245 -0.264 15.373 1.00 92.25 75 ARG A O 1
ATOM 606 N N . THR A 1 76 ? 1.510 -1.746 13.690 1.00 92.44 76 THR A N 1
ATOM 607 C CA . THR A 1 76 ? 2.971 -1.833 13.789 1.00 92.44 76 THR A CA 1
ATOM 608 C C . THR A 1 76 ? 3.614 -0.498 13.430 1.00 92.44 76 THR A C 1
ATOM 610 O O . THR A 1 76 ? 4.341 0.044 14.258 1.00 92.44 76 THR A O 1
ATOM 613 N N . HIS A 1 77 ? 3.273 0.090 12.280 1.00 93.62 77 HIS A N 1
ATOM 614 C CA . HIS A 1 77 ? 3.769 1.407 11.869 1.00 93.62 77 HIS A CA 1
ATOM 615 C C . HIS A 1 77 ? 3.479 2.485 12.932 1.00 93.62 77 HIS A C 1
ATOM 617 O O . HIS A 1 77 ? 4.384 3.188 13.372 1.00 93.62 77 HIS A O 1
ATOM 623 N N . ALA A 1 78 ? 2.249 2.552 13.450 1.00 91.06 78 ALA A N 1
ATOM 624 C CA . ALA A 1 78 ? 1.889 3.488 14.515 1.00 91.06 78 ALA A CA 1
ATOM 625 C C . ALA A 1 78 ? 2.706 3.273 15.803 1.00 91.06 78 ALA A C 1
ATOM 627 O O . ALA A 1 78 ? 3.096 4.232 16.468 1.00 91.06 78 ALA A O 1
ATOM 628 N N . SER A 1 79 ? 2.984 2.016 16.163 1.00 90.00 79 SER A N 1
ATOM 629 C CA . SER A 1 79 ? 3.812 1.697 17.327 1.00 90.00 79 SER A CA 1
ATOM 630 C C . SER A 1 79 ? 5.262 2.142 17.137 1.00 90.00 79 SER A C 1
ATOM 632 O O . SER A 1 79 ? 5.873 2.602 18.101 1.00 90.00 79 SER A O 1
ATOM 634 N N . LEU A 1 80 ? 5.811 2.001 15.926 1.00 89.06 80 LEU A N 1
ATOM 635 C CA . LEU A 1 80 ? 7.166 2.449 15.590 1.00 89.06 80 LEU A CA 1
ATOM 636 C C . LEU A 1 80 ? 7.286 3.978 15.664 1.00 89.06 80 LEU A C 1
ATOM 638 O O . LEU A 1 80 ? 8.289 4.482 16.164 1.00 89.06 80 LEU A O 1
ATOM 642 N N . ASN A 1 81 ? 6.219 4.696 15.307 1.00 86.81 81 ASN A N 1
ATOM 643 C CA . ASN A 1 81 ? 6.116 6.154 15.425 1.00 86.81 81 ASN A CA 1
ATOM 644 C C . ASN A 1 81 ? 5.735 6.651 16.838 1.00 86.81 81 ASN A C 1
ATOM 646 O O . ASN A 1 81 ? 5.488 7.834 17.049 1.00 86.81 81 ASN A O 1
ATOM 650 N N . GLY A 1 82 ? 5.715 5.771 17.847 1.00 83.56 82 GLY A N 1
ATOM 651 C CA . GLY A 1 82 ? 5.527 6.159 19.250 1.00 83.56 82 GLY A CA 1
ATOM 652 C C . GLY A 1 82 ? 4.071 6.333 19.694 1.00 83.56 82 GLY A C 1
ATOM 653 O O . GLY A 1 82 ? 3.821 6.714 20.843 1.00 83.56 82 GLY A O 1
ATOM 654 N N . HIS A 1 83 ? 3.088 5.994 18.856 1.00 80.44 83 HIS A N 1
ATOM 655 C CA . HIS A 1 83 ? 1.689 5.972 19.276 1.00 80.44 83 HIS A CA 1
ATOM 656 C C . HIS A 1 83 ? 1.443 4.747 20.173 1.00 80.44 83 HIS A C 1
ATOM 658 O O . HIS A 1 83 ? 1.289 3.629 19.703 1.00 80.44 83 HIS A O 1
ATOM 664 N N . CYS A 1 84 ? 1.392 4.925 21.496 1.00 61.75 84 CYS A N 1
ATOM 665 C CA . CYS A 1 84 ? 1.398 3.801 22.450 1.00 61.75 84 CYS A CA 1
ATOM 666 C C . CYS A 1 84 ? 0.045 3.077 22.649 1.00 61.75 84 CYS A C 1
ATOM 668 O O . CYS A 1 84 ? -0.032 2.099 23.391 1.00 61.75 84 CYS A O 1
ATOM 670 N N . CYS A 1 85 ? -1.036 3.538 22.007 1.00 67.88 85 CYS A N 1
ATOM 671 C CA . CYS A 1 85 ? -2.404 3.027 22.198 1.00 67.88 85 CYS A CA 1
ATOM 672 C C . CYS A 1 85 ? -2.970 2.285 20.968 1.00 67.88 85 CYS A C 1
ATOM 674 O O . CYS A 1 85 ? -4.183 2.278 20.745 1.00 67.88 85 CYS A O 1
ATOM 676 N N . THR A 1 86 ? -2.117 1.636 20.170 1.00 67.06 86 THR A N 1
ATOM 677 C CA . THR A 1 86 ? -2.512 1.019 18.886 1.00 67.06 86 THR A CA 1
ATOM 678 C C . THR A 1 86 ? -3.440 -0.191 19.021 1.00 67.06 86 THR A C 1
ATOM 680 O O . THR A 1 86 ? -4.239 -0.454 18.125 1.00 67.06 86 THR A O 1
ATOM 683 N N . ALA A 1 87 ? -3.416 -0.891 20.161 1.00 62.66 87 ALA A N 1
ATOM 684 C CA . ALA A 1 87 ? -4.213 -2.098 20.400 1.00 62.66 87 ALA A CA 1
ATOM 685 C C . ALA A 1 87 ? -5.740 -1.875 20.336 1.00 62.66 87 ALA A C 1
ATOM 687 O O . ALA A 1 87 ? -6.493 -2.830 20.158 1.00 62.66 87 ALA A O 1
ATOM 688 N N . LYS A 1 88 ? -6.211 -0.625 20.477 1.00 67.56 88 LYS A N 1
ATOM 689 C CA . LYS A 1 88 ? -7.634 -0.256 20.345 1.00 67.56 88 LYS A CA 1
ATOM 690 C C . LYS A 1 88 ? -8.004 0.287 18.966 1.00 67.56 88 LYS A C 1
ATOM 692 O O . LYS A 1 88 ? -9.184 0.524 18.721 1.00 67.56 88 LYS A O 1
ATOM 697 N N . MET A 1 89 ? -7.032 0.489 18.078 1.00 71.88 89 MET A N 1
ATOM 698 C CA . MET A 1 89 ? -7.316 0.932 16.721 1.00 71.88 89 MET A CA 1
ATOM 699 C C . MET A 1 89 ? -7.898 -0.237 15.929 1.00 71.88 89 MET A C 1
ATOM 701 O O . MET A 1 89 ? -7.253 -1.274 15.761 1.00 71.88 89 MET A O 1
ATOM 705 N N . GLY A 1 90 ? -9.149 -0.091 15.506 1.00 80.38 90 GLY A N 1
ATOM 706 C CA . GLY A 1 90 ? -9.877 -1.073 14.718 1.00 80.38 90 GLY A CA 1
ATOM 707 C C . GLY A 1 90 ? -10.405 -0.433 13.445 1.00 80.38 90 GLY A C 1
ATOM 708 O O . GLY A 1 90 ? -10.879 0.698 13.484 1.00 80.38 90 GLY A O 1
ATOM 709 N N . ALA A 1 91 ? -10.358 -1.180 12.347 1.00 87.56 91 ALA A N 1
ATOM 710 C CA . ALA A 1 91 ? -10.977 -0.817 11.083 1.00 87.56 91 ALA A CA 1
ATOM 711 C C . ALA A 1 91 ? -11.859 -1.975 10.608 1.00 87.56 91 ALA A C 1
ATOM 713 O O . ALA A 1 91 ? -11.467 -3.138 10.689 1.00 87.56 91 ALA A O 1
ATOM 714 N N . ASN A 1 92 ? -13.048 -1.645 10.114 1.00 90.19 92 ASN A N 1
ATOM 715 C CA . ASN A 1 92 ? -13.987 -2.591 9.507 1.00 90.19 92 ASN A CA 1
ATOM 716 C C . ASN A 1 92 ? -14.012 -2.471 7.976 1.00 90.19 92 ASN A C 1
ATOM 718 O O . ASN A 1 92 ? -14.665 -3.267 7.306 1.00 90.19 92 ASN A O 1
ATOM 722 N N . THR A 1 93 ? -13.323 -1.472 7.421 1.00 93.81 93 THR A N 1
ATOM 723 C CA . THR A 1 93 ? -13.250 -1.199 5.983 1.00 93.81 93 THR A CA 1
ATOM 724 C C . THR A 1 93 ? -11.843 -0.755 5.599 1.00 93.81 93 THR A C 1
ATOM 726 O O . THR A 1 93 ? -11.092 -0.270 6.444 1.00 93.81 93 THR A O 1
ATOM 729 N N . ILE A 1 94 ? -11.493 -0.900 4.319 1.00 94.31 94 ILE A N 1
ATOM 730 C CA . ILE A 1 94 ? -10.219 -0.408 3.777 1.00 94.31 94 ILE A CA 1
ATOM 731 C C . ILE A 1 94 ? -10.127 1.116 3.896 1.00 94.31 94 ILE A C 1
ATOM 733 O O . ILE A 1 94 ? -9.091 1.631 4.299 1.00 94.31 94 ILE A O 1
ATOM 737 N N . GLU A 1 95 ? -11.222 1.830 3.634 1.00 94.06 95 GLU A N 1
ATOM 738 C CA . GLU A 1 95 ? -11.293 3.289 3.763 1.00 94.06 95 GLU A CA 1
ATOM 739 C C . GLU A 1 95 ? -10.840 3.762 5.151 1.00 94.06 95 GLU A C 1
ATOM 741 O O . GLU A 1 95 ? -9.944 4.596 5.254 1.00 94.06 95 GLU A O 1
ATOM 746 N N . GLN A 1 96 ? -11.350 3.131 6.214 1.00 94.44 96 GLN A N 1
ATOM 747 C CA . GLN A 1 96 ? -10.945 3.435 7.591 1.00 94.44 96 GLN A CA 1
ATOM 748 C C . GLN A 1 96 ? -9.451 3.201 7.842 1.00 94.44 96 GLN A C 1
ATOM 750 O O . GLN A 1 96 ? -8.833 3.944 8.598 1.00 94.44 96 GLN A O 1
ATOM 755 N N . VAL A 1 97 ? -8.843 2.195 7.208 1.00 95.12 97 VAL A N 1
ATOM 756 C CA . VAL A 1 97 ? -7.397 1.958 7.329 1.00 95.12 97 VAL A CA 1
ATOM 757 C C . VAL A 1 97 ? -6.594 3.095 6.696 1.00 95.12 97 VAL A C 1
ATOM 759 O O . VAL A 1 97 ? -5.612 3.559 7.276 1.00 95.12 97 VAL A O 1
ATOM 762 N N . PHE A 1 98 ? -7.018 3.580 5.530 1.00 95.56 98 PHE A N 1
ATOM 763 C CA . PHE A 1 98 ? -6.377 4.715 4.868 1.00 95.56 98 PHE A CA 1
ATOM 764 C C . PHE A 1 98 ? -6.569 6.029 5.634 1.00 95.56 98 PHE A C 1
ATOM 766 O O . PHE A 1 98 ? -5.646 6.842 5.689 1.00 95.56 98 PHE A O 1
ATOM 773 N N . GLU A 1 99 ? -7.734 6.241 6.246 1.00 93.69 99 GLU A N 1
ATOM 774 C CA . GLU A 1 99 ? -7.969 7.371 7.153 1.00 93.69 99 GLU A CA 1
ATOM 775 C C . GLU A 1 99 ? -7.047 7.313 8.375 1.00 93.69 99 GLU A C 1
ATOM 777 O O . GLU A 1 99 ? -6.441 8.322 8.733 1.00 93.69 99 GLU A O 1
ATOM 782 N N . MET A 1 100 ? -6.887 6.128 8.974 1.00 92.69 100 MET A N 1
ATOM 783 C CA . MET A 1 100 ? -5.958 5.917 10.084 1.00 92.69 100 MET A CA 1
ATOM 784 C C . MET A 1 100 ? -4.520 6.245 9.682 1.00 92.69 100 MET A C 1
ATOM 786 O O . MET A 1 100 ? -3.860 6.997 10.389 1.00 92.69 100 MET A O 1
ATOM 790 N N . MET A 1 101 ? -4.040 5.731 8.546 1.00 94.31 101 MET A N 1
ATOM 791 C CA . MET A 1 101 ? -2.690 6.039 8.058 1.00 94.31 101 MET A CA 1
ATOM 792 C C . MET A 1 101 ? -2.492 7.531 7.807 1.00 94.31 101 MET A C 1
ATOM 794 O O . MET A 1 101 ? -1.478 8.084 8.208 1.00 94.31 101 MET A O 1
ATOM 798 N N . ARG A 1 102 ? -3.479 8.214 7.220 1.00 93.44 102 ARG A N 1
ATOM 799 C CA . ARG A 1 102 ? -3.406 9.666 7.018 1.00 93.44 102 ARG A CA 1
ATOM 800 C C . ARG A 1 102 ? -3.291 10.428 8.335 1.00 93.44 102 ARG A C 1
ATOM 802 O O . ARG A 1 102 ? -2.476 11.332 8.440 1.00 93.44 102 ARG A O 1
ATOM 809 N N . TYR A 1 103 ? -4.078 10.040 9.337 1.00 91.25 103 TYR A N 1
ATOM 810 C CA . TYR A 1 103 ? -4.008 10.646 10.664 1.00 91.25 103 TYR A CA 1
ATOM 811 C C . TYR A 1 103 ? -2.624 10.469 11.310 1.00 91.25 103 TYR A C 1
ATOM 813 O O . TYR A 1 103 ? -2.140 11.397 11.953 1.00 91.25 103 TYR A O 1
ATOM 821 N N . LEU A 1 104 ? -2.001 9.299 11.133 1.00 90.25 104 LEU A N 1
ATOM 822 C CA . LEU A 1 104 ? -0.672 8.984 11.673 1.00 90.25 104 LEU A CA 1
ATOM 823 C C . LEU A 1 104 ? 0.460 9.746 10.965 1.00 90.25 104 LEU A C 1
ATOM 825 O O . LEU A 1 104 ? 1.427 10.110 11.610 1.00 90.25 104 LEU A O 1
ATOM 829 N N . GLU A 1 105 ? 0.346 10.014 9.664 1.00 86.56 105 GLU A N 1
ATOM 830 C CA . GLU A 1 105 ? 1.343 10.812 8.923 1.00 86.56 105 GLU A CA 1
ATOM 831 C C . GLU A 1 105 ? 1.259 12.318 9.247 1.00 86.56 105 GLU A C 1
ATOM 833 O O . GLU A 1 105 ? 2.217 13.067 9.062 1.00 86.56 105 GLU A O 1
ATOM 838 N N . GLU A 1 106 ? 0.100 12.785 9.718 1.00 84.25 106 GLU A N 1
ATOM 839 C CA . GLU A 1 106 ? -0.158 14.195 10.028 1.00 84.25 106 GLU A CA 1
ATOM 840 C C . GLU A 1 106 ? 0.146 14.583 11.493 1.00 84.25 106 GLU A C 1
ATOM 842 O O . GLU A 1 106 ? 0.123 15.778 11.803 1.00 84.25 106 GLU A O 1
ATOM 847 N N . ASN A 1 107 ? 0.413 13.621 12.394 1.00 67.38 107 ASN A N 1
ATOM 848 C CA . ASN A 1 107 ? 0.555 13.840 13.848 1.00 67.38 107 ASN A CA 1
ATOM 849 C C . ASN A 1 107 ? 1.731 13.088 14.470 1.00 67.38 107 ASN A C 1
ATOM 851 O O . ASN A 1 107 ? 2.390 13.683 15.354 1.00 67.38 107 ASN A O 1
#

Foldseek 3Di:
DFADDKWKDDPPDLAIDTRGDPVSVLVVCVVPVDQRIWMAGLQQFIWTWDQDPVGTDTHTDPDGQDPVNLLVSLLSNLVVVPVPPSVPDDDPHSNSSSVSVVVSVVD

InterPro domains:
  IPR025284 Protein of unknown function DUF4144 [PF13642] (4-100)

Secondary structure (DSSP, 8-state):
---SSEEEE-TT---EEEE-SHHHHHHHHHH---S--EEEETT--EEEEE--TTS-EEEE-SSPPPHHHHHHHHHHHHHHTT-TTGGG---SSHHHHHHHHHHHH--